Protein AF-X0YQT9-F1 (afdb_monomer_lite)

Radius of gyration: 13.78 Å; chains: 1; bounding box: 34×24×41 Å

Structure (mmCIF, N/CA/C/O backbone):
data_AF-X0YQT9-F1
#
_entry.id   AF-X0YQT9-F1
#
loop_
_atom_site.group_PDB
_atom_site.id
_atom_site.type_symbol
_atom_site.label_atom_id
_atom_site.label_alt_id
_atom_site.label_comp_id
_atom_site.label_asym_id
_atom_site.label_entity_id
_atom_site.label_seq_id
_atom_site.pdbx_PDB_ins_code
_atom_site.Cartn_x
_atom_site.Cartn_y
_atom_site.Cartn_z
_atom_site.occupancy
_atom_site.B_iso_or_equiv
_atom_site.auth_seq_id
_atom_site.auth_comp_id
_atom_site.auth_asym_id
_atom_site.auth_atom_id
_atom_site.pdbx_PDB_model_num
ATOM 1 N N . MET A 1 1 ? 14.341 1.311 14.969 1.00 39.16 1 MET A N 1
ATOM 2 C CA . MET A 1 1 ? 12.952 1.241 14.475 1.00 39.16 1 MET A CA 1
ATOM 3 C C . MET A 1 1 ? 12.492 2.679 14.323 1.00 39.16 1 MET A C 1
ATOM 5 O O . MET A 1 1 ? 12.372 3.354 15.334 1.00 39.16 1 MET A O 1
ATOM 9 N N . HIS A 1 2 ? 12.429 3.193 13.095 1.00 39.66 2 HIS A N 1
ATOM 10 C CA . HIS A 1 2 ? 12.036 4.580 12.844 1.00 39.66 2 HIS A CA 1
ATOM 11 C C . HIS A 1 2 ? 10.511 4.639 12.803 1.00 39.66 2 HIS A C 1
ATOM 13 O O . HIS A 1 2 ? 9.911 4.018 11.931 1.00 39.66 2 HIS A O 1
ATOM 19 N N . SER A 1 3 ? 9.896 5.324 13.765 1.00 47.97 3 SER A N 1
ATOM 20 C CA . SER A 1 3 ? 8.508 5.747 13.637 1.00 47.97 3 SER A CA 1
ATOM 21 C C . SER A 1 3 ? 8.448 6.847 12.583 1.00 47.97 3 SER A C 1
ATOM 23 O O . SER A 1 3 ? 9.272 7.764 12.576 1.00 47.97 3 SER A O 1
ATOM 25 N N . ILE A 1 4 ? 7.541 6.699 11.623 1.00 53.28 4 ILE A N 1
ATOM 26 C CA . ILE A 1 4 ? 7.389 7.638 10.514 1.00 53.28 4 ILE A CA 1
ATOM 27 C C . ILE A 1 4 ? 6.027 8.293 10.683 1.00 53.28 4 ILE A C 1
ATOM 29 O O . ILE A 1 4 ? 5.007 7.625 10.520 1.00 53.28 4 ILE A O 1
ATOM 33 N N . GLU A 1 5 ? 6.013 9.592 10.983 1.00 56.38 5 GLU A N 1
ATOM 34 C CA . GLU A 1 5 ? 4.775 10.368 11.003 1.00 56.38 5 GLU A CA 1
ATOM 35 C C . GLU A 1 5 ? 4.195 10.406 9.580 1.00 56.38 5 GLU A C 1
ATOM 37 O O . GLU A 1 5 ? 4.787 10.968 8.651 1.00 56.38 5 GLU A O 1
ATOM 42 N N . TYR A 1 6 ? 3.037 9.770 9.386 1.00 67.69 6 TYR A N 1
ATOM 43 C CA . TYR A 1 6 ? 2.271 9.858 8.139 1.00 67.69 6 TYR A CA 1
ATOM 44 C C . TYR A 1 6 ? 0.789 10.092 8.408 1.00 67.69 6 TYR A C 1
ATOM 46 O O . TYR A 1 6 ? -0.088 9.334 7.998 1.00 67.69 6 TYR A O 1
ATOM 54 N N . ARG A 1 7 ? 0.530 11.188 9.127 1.00 69.31 7 ARG A N 1
ATOM 55 C CA . ARG A 1 7 ? -0.784 11.560 9.655 1.00 69.31 7 ARG A CA 1
ATOM 56 C C . ARG A 1 7 ? -1.923 11.541 8.611 1.00 69.31 7 ARG A C 1
ATOM 58 O O . ARG A 1 7 ? -2.937 10.927 8.919 1.00 69.31 7 ARG A O 1
ATOM 65 N N . PRO A 1 8 ? -1.779 12.060 7.371 1.00 68.00 8 PRO A N 1
ATOM 66 C CA . PRO A 1 8 ? -2.873 12.016 6.387 1.00 68.00 8 PRO A CA 1
ATOM 67 C C . PRO A 1 8 ? -3.279 10.594 5.961 1.00 68.00 8 PRO A C 1
ATOM 69 O O . PRO A 1 8 ? -4.458 10.300 5.749 1.00 68.00 8 PRO A O 1
ATOM 72 N N . PHE A 1 9 ? -2.298 9.692 5.853 1.00 73.25 9 PHE A N 1
ATOM 73 C CA . PHE A 1 9 ? -2.535 8.277 5.578 1.00 73.25 9 PHE A CA 1
ATOM 74 C C . PHE A 1 9 ? -3.236 7.631 6.774 1.00 73.25 9 PHE A C 1
ATOM 76 O O . PHE A 1 9 ? -4.289 7.024 6.603 1.00 73.25 9 PHE A O 1
ATOM 83 N N . ILE A 1 10 ? -2.705 7.817 7.987 1.00 76.75 10 ILE A N 1
ATOM 84 C CA . ILE A 1 10 ? -3.254 7.239 9.223 1.00 76.75 10 ILE A CA 1
ATOM 85 C C . ILE A 1 10 ? -4.716 7.652 9.430 1.00 76.75 10 ILE A C 1
ATOM 87 O O . ILE A 1 10 ? -5.567 6.776 9.564 1.00 76.75 10 ILE A O 1
ATOM 91 N N . GLU A 1 11 ? -5.026 8.948 9.342 1.00 78.38 11 GLU A N 1
ATOM 92 C CA . GLU A 1 11 ? -6.389 9.481 9.496 1.00 78.38 11 GLU A CA 1
ATOM 93 C C . GLU A 1 11 ? -7.369 8.841 8.500 1.00 78.38 11 GLU A C 1
ATOM 95 O O . GLU A 1 11 ? -8.501 8.494 8.843 1.00 78.38 11 GLU A O 1
ATOM 100 N N . THR A 1 12 ? -6.924 8.626 7.261 1.00 77.38 12 THR A N 1
ATOM 101 C CA . THR A 1 12 ? -7.719 7.956 6.227 1.00 77.38 12 THR A CA 1
ATOM 102 C C . THR A 1 12 ? -8.045 6.508 6.611 1.00 77.38 12 THR A C 1
ATOM 104 O O . THR A 1 12 ? -9.184 6.063 6.443 1.00 77.38 12 THR A O 1
ATOM 107 N N . PHE A 1 13 ? -7.095 5.762 7.182 1.00 77.44 13 PHE A N 1
ATOM 108 C CA . PHE A 1 13 ? -7.370 4.392 7.635 1.00 77.44 13 PHE A CA 1
ATOM 109 C C . PHE A 1 13 ? -8.181 4.326 8.911 1.00 77.44 13 PHE A C 1
ATOM 111 O O . PHE A 1 13 ? -9.038 3.451 9.009 1.00 77.44 13 PHE A O 1
ATOM 118 N N . GLU A 1 14 ? -7.952 5.219 9.867 1.00 78.00 14 GLU A N 1
ATOM 119 C CA . GLU A 1 14 ? -8.746 5.288 11.094 1.00 78.00 14 GLU A CA 1
ATOM 120 C C . GLU A 1 14 ? -10.230 5.489 10.765 1.00 78.00 14 GLU A C 1
ATOM 122 O O . GLU A 1 14 ? -11.084 4.746 11.259 1.00 78.00 14 GLU A O 1
ATOM 127 N N . ARG A 1 15 ? -10.535 6.397 9.831 1.00 79.69 15 ARG A N 1
ATOM 128 C CA . ARG A 1 15 ? -11.893 6.629 9.315 1.00 79.69 15 ARG A CA 1
ATOM 129 C C . ARG A 1 15 ? -12.494 5.380 8.674 1.00 79.69 15 ARG A C 1
ATOM 131 O O . ARG A 1 15 ? -13.601 4.963 9.028 1.00 79.69 15 ARG A O 1
ATOM 138 N N . LEU A 1 16 ? -11.744 4.709 7.796 1.00 77.31 16 LEU A N 1
ATOM 139 C CA . LEU A 1 16 ? -12.191 3.445 7.201 1.00 77.31 16 LEU A CA 1
ATOM 140 C C . LEU A 1 16 ? -12.427 2.365 8.276 1.00 77.31 16 LEU A C 1
ATOM 142 O O . LEU A 1 16 ? -13.408 1.619 8.208 1.00 77.31 16 LEU A O 1
ATOM 146 N N . VAL A 1 17 ? -11.548 2.259 9.280 1.00 77.06 17 VAL A N 1
ATOM 147 C CA . VAL A 1 17 ? -11.645 1.276 10.375 1.00 77.06 17 VAL A CA 1
ATOM 148 C C . VAL A 1 17 ? -12.930 1.492 11.181 1.00 77.06 17 VAL A C 1
ATOM 150 O O . VAL A 1 17 ? -13.613 0.516 11.545 1.00 77.06 17 VAL A O 1
ATOM 153 N N . GLN A 1 18 ? -13.274 2.759 11.416 1.00 78.19 18 GLN A N 1
ATOM 154 C CA . GLN A 1 18 ? -14.499 3.201 12.082 1.00 78.19 18 GLN A CA 1
ATOM 155 C C . GLN A 1 18 ? -15.763 2.976 11.232 1.00 78.19 18 GLN A C 1
ATOM 157 O O . GLN A 1 18 ? -16.870 3.053 11.759 1.00 78.19 18 GLN A O 1
ATOM 162 N N . GLY A 1 19 ? -15.615 2.570 9.967 1.00 72.81 19 GLY A N 1
ATOM 163 C CA . GLY A 1 19 ? -16.720 2.215 9.076 1.00 72.81 19 GLY A CA 1
ATOM 164 C C . GLY A 1 19 ? -17.217 3.372 8.217 1.00 72.81 19 GLY A C 1
ATOM 165 O O . GLY A 1 19 ? -18.313 3.280 7.664 1.00 72.81 19 GLY A O 1
ATOM 166 N N . GLU A 1 20 ? -16.438 4.447 8.099 1.00 80.50 20 GLU A N 1
ATOM 167 C CA . GLU A 1 20 ? -16.770 5.548 7.207 1.00 80.50 20 GLU A CA 1
ATOM 168 C C . GLU A 1 20 ? -16.664 5.112 5.738 1.00 80.50 20 GLU A C 1
ATOM 170 O O . GLU A 1 20 ? -15.709 4.448 5.327 1.00 80.50 20 GLU A O 1
ATOM 175 N N . SER A 1 21 ? -17.661 5.488 4.935 1.00 73.75 21 SER A N 1
ATOM 176 C CA . SER A 1 21 ? -17.609 5.303 3.486 1.00 73.75 21 SER A CA 1
ATOM 177 C C . SER A 1 21 ? -16.651 6.329 2.893 1.00 73.75 21 SER A C 1
ATOM 179 O O . SER A 1 21 ? -16.886 7.528 3.011 1.00 73.75 21 SER A O 1
ATOM 181 N N . MET A 1 22 ? -15.604 5.867 2.216 1.00 73.69 22 MET A N 1
ATOM 182 C CA . MET A 1 22 ? -14.665 6.737 1.513 1.00 73.69 22 MET A CA 1
ATOM 183 C C . MET A 1 22 ? -14.641 6.435 0.023 1.00 73.69 22 MET A C 1
ATOM 185 O O . MET A 1 22 ? -14.800 5.289 -0.400 1.00 73.69 22 MET A O 1
ATOM 189 N N . ASP A 1 23 ? -14.395 7.478 -0.763 1.00 78.88 23 ASP A N 1
ATOM 190 C CA . ASP A 1 23 ? -14.087 7.328 -2.175 1.00 78.88 23 ASP A CA 1
ATOM 191 C C . ASP A 1 23 ? -12.661 6.783 -2.341 1.00 78.88 23 ASP A C 1
ATOM 193 O O . ASP A 1 23 ? -11.668 7.502 -2.195 1.00 78.88 23 ASP A O 1
ATOM 197 N N . LEU A 1 24 ? -12.576 5.487 -2.641 1.00 76.25 24 LEU A N 1
ATOM 198 C CA . LEU A 1 24 ? -11.320 4.779 -2.898 1.00 76.25 24 LEU A CA 1
ATOM 199 C C . LEU A 1 24 ? -10.638 5.232 -4.196 1.00 76.25 24 LEU A C 1
ATOM 201 O O . LEU A 1 24 ? -9.467 4.923 -4.393 1.00 76.25 24 LEU A O 1
ATOM 205 N N . TYR A 1 25 ? -11.355 5.944 -5.069 1.00 71.25 25 TYR A N 1
ATOM 206 C CA . TYR A 1 25 ? -10.822 6.524 -6.303 1.00 71.25 25 TYR A CA 1
ATOM 207 C C . TYR A 1 25 ? -10.465 8.001 -6.142 1.00 71.25 25 TYR A C 1
ATOM 209 O O . TYR A 1 25 ? -10.042 8.642 -7.106 1.00 71.25 25 TYR A O 1
ATOM 217 N N . SER A 1 26 ? -10.605 8.551 -4.933 1.00 78.31 26 SER A N 1
ATOM 218 C CA . SER A 1 26 ? -10.125 9.896 -4.660 1.00 78.31 26 SER A CA 1
ATOM 219 C C . SER A 1 26 ? -8.611 9.957 -4.861 1.00 78.31 26 SER A C 1
ATOM 221 O O . SER A 1 26 ? -7.868 9.067 -4.438 1.00 78.31 26 SER A O 1
ATOM 223 N N . VAL A 1 27 ? -8.149 11.046 -5.482 1.00 74.81 27 VAL A N 1
ATOM 224 C CA . VAL A 1 27 ? -6.719 11.297 -5.730 1.00 74.81 27 VAL A CA 1
ATOM 225 C C . VAL A 1 27 ? -5.906 11.150 -4.439 1.00 74.81 27 VAL A C 1
ATOM 227 O O . VAL A 1 27 ? -4.843 10.539 -4.449 1.00 74.81 27 VAL A O 1
ATOM 230 N N . GLY A 1 28 ? -6.450 11.614 -3.309 1.00 79.19 28 GLY A N 1
ATOM 231 C CA . GLY A 1 28 ? -5.791 11.507 -2.008 1.00 79.19 28 GLY A CA 1
ATOM 232 C C . GLY A 1 28 ? -5.584 10.067 -1.524 1.00 79.19 28 GLY A C 1
ATOM 233 O O . GLY A 1 28 ? -4.546 9.778 -0.937 1.00 79.19 28 GLY A O 1
ATOM 234 N N . PHE A 1 29 ? -6.522 9.147 -1.783 1.00 82.44 29 PHE A N 1
ATOM 235 C CA . PHE A 1 29 ? -6.366 7.747 -1.369 1.00 82.44 29 PHE A CA 1
ATOM 236 C C . PHE A 1 29 ? -5.315 7.015 -2.210 1.00 82.44 29 PHE A C 1
ATOM 238 O O . PHE A 1 29 ? -4.508 6.263 -1.661 1.00 82.44 29 PHE A O 1
ATOM 245 N N . SER A 1 30 ? -5.299 7.270 -3.524 1.00 86.75 30 SER A N 1
ATOM 246 C CA . SER A 1 30 ? -4.268 6.738 -4.426 1.00 86.75 30 SER A CA 1
ATOM 247 C C . SER A 1 30 ? -2.877 7.203 -3.997 1.00 86.75 30 SER A C 1
ATOM 249 O O . SER A 1 30 ? -2.023 6.371 -3.697 1.00 86.75 30 SER A O 1
ATOM 251 N N . GLN A 1 31 ? -2.701 8.519 -3.833 1.00 85.69 31 GLN A N 1
ATOM 252 C CA . GLN A 1 31 ? -1.435 9.121 -3.409 1.00 85.69 31 GLN A CA 1
ATOM 253 C C . GLN A 1 31 ? -0.955 8.566 -2.065 1.00 85.69 31 GLN A C 1
ATOM 255 O O . GLN A 1 31 ? 0.204 8.190 -1.920 1.00 85.69 31 GLN A O 1
ATOM 260 N N . ALA A 1 32 ? -1.856 8.414 -1.090 1.00 86.38 32 ALA A N 1
ATOM 261 C CA . ALA A 1 32 ? -1.500 7.849 0.207 1.00 86.38 32 ALA A CA 1
ATOM 262 C C . ALA A 1 32 ? -0.954 6.408 0.091 1.00 86.38 32 ALA A C 1
ATOM 264 O O . ALA A 1 32 ? 0.001 6.049 0.787 1.00 86.38 32 ALA A O 1
ATOM 265 N N . LEU A 1 33 ? -1.532 5.576 -0.785 1.00 89.31 33 LEU A N 1
ATOM 266 C CA . LEU A 1 33 ? -1.039 4.218 -1.042 1.00 89.31 33 LEU A CA 1
ATOM 267 C C . LEU A 1 33 ? 0.296 4.211 -1.794 1.00 89.31 33 LEU A C 1
ATOM 269 O O . LEU A 1 33 ? 1.161 3.402 -1.455 1.00 89.31 33 LEU A O 1
ATOM 273 N N . GLU A 1 34 ? 0.477 5.102 -2.767 1.00 91.56 34 GLU A N 1
ATOM 274 C CA . GLU A 1 34 ? 1.736 5.290 -3.503 1.00 91.56 34 GLU A CA 1
ATOM 275 C C . GLU A 1 34 ? 2.885 5.674 -2.570 1.00 91.56 34 GLU A C 1
ATOM 277 O O . GLU A 1 34 ? 3.964 5.076 -2.611 1.00 91.56 34 GLU A O 1
ATOM 282 N N . ASP A 1 35 ? 2.641 6.629 -1.677 1.00 89.75 35 ASP A N 1
ATOM 283 C CA . ASP A 1 35 ? 3.632 7.106 -0.719 1.00 89.75 35 ASP A CA 1
ATOM 284 C C . ASP A 1 35 ? 4.050 6.005 0.256 1.00 89.75 35 ASP A C 1
ATOM 286 O O . ASP A 1 35 ? 5.236 5.837 0.566 1.00 89.75 35 ASP A O 1
ATOM 290 N N . VAL A 1 36 ? 3.081 5.224 0.739 1.00 90.50 36 VAL A N 1
ATOM 291 C CA . VAL A 1 36 ? 3.362 4.094 1.625 1.00 90.50 36 VAL A CA 1
ATOM 292 C C . VAL A 1 36 ? 4.082 2.973 0.890 1.00 90.50 36 VAL A C 1
ATOM 294 O O . VAL A 1 36 ? 5.050 2.447 1.438 1.00 90.50 36 VAL A O 1
ATOM 297 N N . ALA A 1 37 ? 3.699 2.653 -0.347 1.00 93.62 37 ALA A N 1
ATOM 298 C CA . ALA A 1 37 ? 4.422 1.686 -1.169 1.00 93.62 37 ALA A CA 1
ATOM 299 C C . ALA A 1 37 ? 5.876 2.127 -1.399 1.00 93.62 37 ALA A C 1
ATOM 301 O O . ALA A 1 37 ? 6.807 1.374 -1.109 1.00 93.62 37 ALA A O 1
ATOM 302 N N . THR A 1 38 ? 6.084 3.379 -1.807 1.00 92.56 38 THR A N 1
ATOM 303 C CA . THR A 1 38 ? 7.414 3.960 -2.038 1.00 92.56 38 THR A CA 1
ATOM 304 C C . THR A 1 38 ? 8.304 3.822 -0.809 1.00 92.56 38 THR A C 1
ATOM 306 O O . THR A 1 38 ? 9.446 3.376 -0.910 1.00 92.56 38 THR A O 1
ATOM 309 N N . ARG A 1 39 ? 7.776 4.132 0.378 1.00 90.00 39 ARG A N 1
ATOM 310 C CA . ARG A 1 39 ? 8.534 4.043 1.633 1.00 90.00 39 ARG A CA 1
ATOM 311 C C . ARG A 1 39 ? 8.814 2.605 2.048 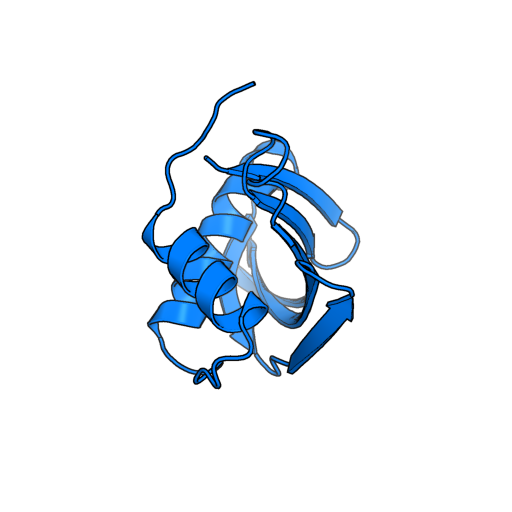1.00 90.00 39 ARG A C 1
ATOM 313 O O . ARG A 1 39 ? 9.954 2.274 2.364 1.00 90.00 39 ARG A O 1
ATOM 320 N N . LEU A 1 40 ? 7.787 1.758 2.058 1.00 92.81 40 LEU A N 1
ATOM 321 C CA . LEU A 1 40 ? 7.891 0.381 2.541 1.00 92.81 40 LEU A CA 1
ATOM 322 C C . LEU A 1 40 ? 8.803 -0.484 1.668 1.00 92.81 40 LEU A C 1
ATOM 324 O O . LEU A 1 40 ? 9.463 -1.394 2.175 1.00 92.81 40 LEU A O 1
ATOM 328 N N . PHE A 1 41 ? 8.829 -0.216 0.364 1.00 94.69 41 PHE A N 1
ATOM 329 C CA . PHE A 1 41 ? 9.594 -1.004 -0.591 1.00 94.69 41 PHE A CA 1
ATOM 330 C C . PHE A 1 41 ? 10.926 -0.368 -0.995 1.00 94.69 41 PHE A C 1
ATOM 332 O O . PHE A 1 41 ? 11.680 -1.025 -1.706 1.00 94.69 41 PHE A O 1
ATOM 339 N N . ALA A 1 42 ? 11.286 0.826 -0.509 1.00 90.62 42 ALA A N 1
ATOM 340 C CA . ALA A 1 42 ? 12.565 1.470 -0.838 1.00 90.62 42 ALA A CA 1
ATOM 341 C C . ALA A 1 42 ? 13.790 0.561 -0.594 1.00 90.62 42 ALA A C 1
ATOM 343 O O . ALA A 1 42 ? 14.744 0.587 -1.364 1.00 90.62 42 ALA A O 1
ATOM 344 N N . GLY A 1 43 ? 13.757 -0.272 0.455 1.00 88.38 43 GLY A N 1
ATOM 345 C CA . GLY A 1 43 ? 14.827 -1.232 0.766 1.00 88.38 43 GLY A CA 1
ATOM 346 C C . GLY A 1 43 ? 14.669 -2.622 0.137 1.00 88.38 43 GLY A C 1
ATOM 347 O O . GLY A 1 43 ? 15.614 -3.404 0.157 1.00 88.38 43 GLY A O 1
ATOM 348 N N . VAL A 1 44 ? 13.490 -2.945 -0.401 1.00 92.44 44 VAL A N 1
ATOM 349 C CA . VAL A 1 44 ? 13.155 -4.281 -0.940 1.00 92.44 44 VAL A CA 1
ATOM 350 C C . VAL A 1 44 ? 13.194 -4.283 -2.469 1.00 92.44 44 VAL A C 1
ATOM 352 O O . VAL A 1 44 ? 13.614 -5.255 -3.087 1.00 92.44 44 VAL A O 1
ATOM 355 N N . ARG A 1 45 ? 12.772 -3.175 -3.078 1.00 92.69 45 ARG A N 1
ATOM 356 C CA . ARG A 1 45 ? 12.680 -2.945 -4.522 1.00 92.69 45 ARG A CA 1
ATOM 357 C C . ARG A 1 45 ? 13.226 -1.548 -4.864 1.00 92.69 45 ARG A C 1
ATOM 359 O O . ARG A 1 45 ? 12.476 -0.700 -5.343 1.00 92.69 45 ARG A O 1
ATOM 366 N N . PRO A 1 46 ? 14.525 -1.282 -4.617 1.00 90.19 46 PRO A N 1
ATOM 367 C CA . PRO A 1 46 ? 15.112 0.062 -4.706 1.00 90.19 46 PRO A CA 1
ATOM 368 C C . PRO A 1 46 ? 15.105 0.667 -6.118 1.00 90.19 46 PRO A C 1
ATOM 370 O O . PRO A 1 46 ? 15.304 1.867 -6.272 1.00 90.19 46 PRO A O 1
ATOM 373 N N . TYR A 1 47 ? 14.892 -0.154 -7.149 1.00 92.56 47 TYR A N 1
ATOM 374 C CA . TYR A 1 47 ? 14.855 0.269 -8.551 1.00 92.56 47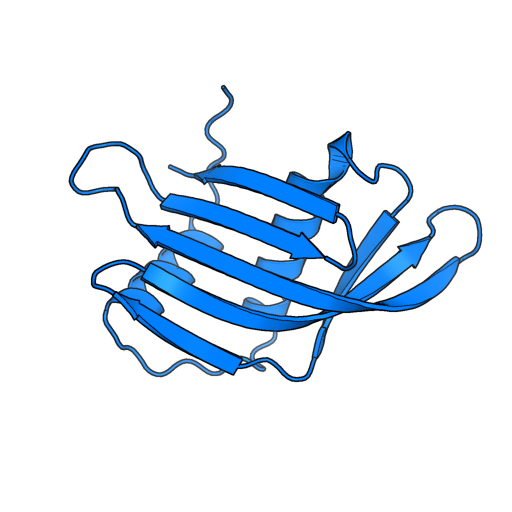 TYR A CA 1
ATOM 375 C C . TYR A 1 47 ? 13.431 0.366 -9.107 1.00 92.56 47 TYR A C 1
ATOM 377 O O . TYR A 1 47 ? 13.253 0.447 -10.323 1.00 92.56 47 TYR A O 1
ATOM 385 N N . ASN A 1 48 ? 12.422 0.357 -8.231 1.00 95.06 48 ASN A N 1
ATOM 386 C CA . ASN A 1 48 ? 11.027 0.514 -8.610 1.00 95.06 48 ASN A CA 1
ATOM 387 C C . ASN A 1 48 ? 10.419 1.810 -8.066 1.00 95.06 48 ASN A C 1
ATOM 389 O O . ASN A 1 48 ? 10.747 2.253 -6.967 1.00 95.06 48 ASN A O 1
ATOM 393 N N . TRP A 1 49 ? 9.497 2.383 -8.838 1.00 94.69 49 TRP A N 1
ATOM 394 C CA . TRP A 1 49 ? 8.616 3.478 -8.427 1.00 94.69 49 TRP A CA 1
ATOM 395 C C . TRP A 1 49 ? 7.151 3.036 -8.516 1.00 94.69 49 TRP A C 1
ATOM 397 O O . TRP A 1 49 ? 6.836 2.078 -9.226 1.00 94.69 49 TRP A O 1
ATOM 407 N N . TYR A 1 50 ? 6.273 3.708 -7.771 1.00 94.81 50 TYR A N 1
ATOM 408 C CA . TYR A 1 50 ? 4.852 3.375 -7.637 1.00 94.81 50 TYR A CA 1
ATOM 409 C C . TYR A 1 50 ? 4.017 4.590 -8.035 1.00 94.81 50 TYR A C 1
ATOM 411 O O . TYR A 1 50 ? 4.332 5.692 -7.595 1.00 94.81 50 TYR A O 1
ATOM 419 N N . ASP A 1 51 ? 3.004 4.397 -8.878 1.00 92.44 51 ASP A N 1
ATOM 420 C CA . ASP A 1 51 ? 2.300 5.502 -9.559 1.00 92.44 51 ASP A CA 1
ATOM 421 C C . ASP A 1 51 ? 0.830 5.179 -9.797 1.00 92.44 51 ASP A C 1
ATOM 423 O O . ASP A 1 51 ? 0.334 4.991 -10.908 1.00 92.44 51 ASP A O 1
ATOM 427 N N . GLY A 1 52 ? 0.130 5.050 -8.690 1.00 91.50 52 GLY A N 1
ATOM 428 C CA . GLY A 1 52 ? -1.300 4.886 -8.679 1.00 91.50 52 GLY A CA 1
ATOM 429 C C . GLY A 1 52 ? -1.756 3.452 -8.573 1.00 91.50 52 GLY A C 1
ATOM 430 O O . GLY A 1 52 ? -1.036 2.470 -8.766 1.00 91.50 52 GLY A O 1
ATOM 431 N N . VAL A 1 53 ? -3.029 3.359 -8.233 1.00 93.25 53 VAL A N 1
ATOM 432 C CA . VAL A 1 53 ? -3.717 2.112 -7.943 1.00 93.25 53 VAL A CA 1
ATOM 433 C C . VAL A 1 53 ? -4.972 2.001 -8.789 1.00 93.25 53 VAL A C 1
ATOM 435 O O . VAL A 1 53 ? -5.588 2.994 -9.175 1.00 93.25 53 VAL A O 1
ATOM 438 N N . SER A 1 54 ? -5.378 0.772 -9.078 1.00 93.12 54 SER A N 1
ATOM 439 C CA . SER A 1 54 ? -6.589 0.491 -9.841 1.00 93.12 54 SER A CA 1
ATOM 440 C C . SER A 1 54 ? -7.369 -0.674 -9.238 1.00 93.12 54 SER A C 1
ATOM 442 O O . SER A 1 54 ? -6.847 -1.460 -8.447 1.00 93.12 54 SER A O 1
ATOM 444 N N . GLY A 1 55 ? -8.667 -0.742 -9.554 1.00 93.06 55 GLY A N 1
ATOM 445 C CA . GLY A 1 55 ? -9.528 -1.850 -9.130 1.00 93.06 55 GLY A CA 1
ATOM 446 C C . GLY A 1 55 ? -9.675 -2.007 -7.612 1.00 93.06 55 GLY A C 1
ATOM 447 O O . GLY A 1 55 ? -9.952 -3.114 -7.145 1.00 93.06 55 GLY A O 1
ATOM 448 N N . LEU A 1 56 ? -9.479 -0.927 -6.846 1.00 92.12 56 LEU A N 1
ATOM 449 C CA . LEU A 1 56 ? -9.443 -0.981 -5.391 1.00 92.12 56 LEU A CA 1
ATOM 450 C C . LEU A 1 56 ? -10.754 -1.489 -4.787 1.00 92.12 56 LEU A C 1
ATOM 452 O O . LEU A 1 56 ? -11.858 -1.070 -5.138 1.00 92.12 56 LEU A O 1
ATOM 456 N N . ARG A 1 57 ? -10.608 -2.372 -3.804 1.00 91.12 57 ARG A N 1
ATOM 457 C CA . ARG A 1 57 ? -11.680 -2.876 -2.949 1.00 91.12 57 ARG A CA 1
ATOM 458 C C . ARG A 1 57 ? -11.192 -2.883 -1.515 1.00 91.12 57 ARG A C 1
ATOM 460 O O . ARG A 1 57 ? -10.046 -3.242 -1.251 1.00 91.12 57 ARG A O 1
ATOM 467 N N . THR A 1 58 ? -12.080 -2.552 -0.588 1.00 89.00 58 THR A N 1
ATOM 468 C CA . THR A 1 58 ? -11.809 -2.653 0.844 1.00 89.00 58 THR A CA 1
ATOM 469 C C . THR A 1 58 ? -12.753 -3.644 1.498 1.00 89.00 58 THR A C 1
ATOM 471 O O . THR A 1 58 ? -13.907 -3.822 1.104 1.00 89.00 58 THR A O 1
ATOM 474 N N . ARG A 1 59 ? -12.247 -4.328 2.519 1.00 89.19 59 ARG A N 1
ATOM 475 C CA . ARG A 1 59 ? -13.034 -5.213 3.367 1.00 89.19 59 ARG A CA 1
ATOM 476 C C . ARG A 1 59 ? -12.553 -5.094 4.803 1.00 89.19 59 ARG A C 1
ATOM 478 O O . ARG A 1 59 ? -11.386 -5.350 5.101 1.00 89.19 59 ARG A O 1
ATOM 485 N N . LYS A 1 60 ? -13.478 -4.820 5.722 1.00 87.44 60 LYS A N 1
ATOM 486 C CA . LYS A 1 60 ? -13.226 -4.979 7.158 1.00 87.44 60 LYS A CA 1
ATOM 487 C C . LYS A 1 60 ? -13.042 -6.468 7.471 1.00 87.44 60 LYS A C 1
ATOM 489 O O . LYS A 1 60 ? -13.918 -7.285 7.180 1.00 87.44 60 LYS A O 1
ATOM 494 N N . ARG A 1 61 ? -11.880 -6.841 8.014 1.00 85.94 61 ARG A N 1
ATOM 495 C CA . ARG A 1 61 ? -11.532 -8.244 8.326 1.00 85.94 61 ARG A CA 1
ATOM 496 C C . ARG A 1 61 ? -11.958 -8.619 9.741 1.00 85.94 61 ARG A C 1
ATOM 498 O O . ARG A 1 61 ? -12.535 -9.680 9.947 1.00 85.94 61 ARG A O 1
ATOM 505 N N . LYS A 1 62 ? -11.650 -7.744 10.697 1.00 85.81 62 LYS A N 1
ATOM 506 C CA . LYS A 1 62 ? -11.995 -7.841 12.121 1.00 85.81 62 LYS A CA 1
ATOM 507 C C . LYS A 1 62 ? -12.019 -6.435 12.720 1.00 85.81 62 LYS A C 1
ATOM 509 O O . LYS A 1 62 ? -11.810 -5.455 12.001 1.00 85.81 62 LYS A O 1
ATOM 514 N N . ASN A 1 63 ? -1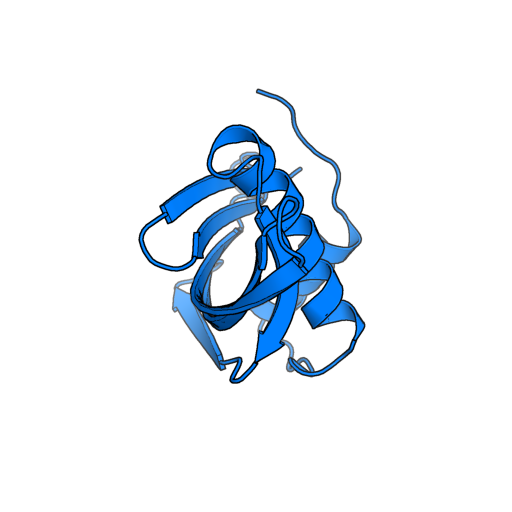2.292 -6.326 14.020 1.00 83.44 63 ASN A N 1
ATOM 515 C CA . ASN A 1 63 ? -12.216 -5.032 14.688 1.00 83.44 63 ASN A CA 1
ATOM 516 C C . ASN A 1 63 ? -10.814 -4.428 14.503 1.00 83.44 63 ASN A C 1
ATOM 518 O O . ASN A 1 63 ? -9.827 -5.158 14.603 1.00 83.44 63 ASN A O 1
ATOM 522 N N . LEU A 1 64 ? -10.750 -3.134 14.186 1.00 87.94 64 LEU A N 1
ATOM 523 C CA . LEU A 1 64 ? -9.499 -2.402 13.957 1.00 87.94 64 LEU A CA 1
ATOM 524 C C . LEU A 1 64 ? -8.610 -2.931 12.815 1.00 87.94 64 LEU A C 1
ATOM 526 O O . LEU A 1 64 ? -7.416 -2.659 12.784 1.00 87.94 64 LEU A O 1
ATOM 530 N N . GLN A 1 65 ? -9.160 -3.698 11.864 1.00 90.75 65 GLN A N 1
ATOM 531 C CA . GLN A 1 65 ? -8.383 -4.208 10.732 1.00 90.75 65 GLN A CA 1
ATOM 532 C C . GLN A 1 65 ? -9.141 -4.161 9.407 1.00 90.75 65 GLN A C 1
ATOM 534 O O . GLN A 1 65 ? -10.233 -4.729 9.268 1.00 90.75 65 GLN A O 1
ATOM 539 N N . ILE A 1 66 ? -8.483 -3.593 8.400 1.00 90.81 66 ILE A N 1
ATOM 540 C CA . ILE A 1 66 ? -8.953 -3.541 7.017 1.00 90.81 66 ILE A CA 1
ATOM 541 C C . ILE A 1 66 ? -7.972 -4.257 6.102 1.00 90.81 66 ILE A C 1
ATOM 543 O O . ILE A 1 66 ? -6.758 -4.234 6.297 1.00 90.81 66 ILE A O 1
ATOM 547 N N . GLU A 1 67 ? -8.533 -4.908 5.093 1.00 93.12 67 GLU A N 1
ATOM 548 C CA . GLU A 1 67 ? -7.815 -5.392 3.929 1.00 93.12 67 GLU A CA 1
ATOM 549 C C . GLU A 1 67 ? -8.217 -4.573 2.705 1.00 93.12 67 GLU A C 1
ATOM 551 O O . GLU A 1 67 ? -9.402 -4.321 2.478 1.00 93.12 67 GLU A O 1
ATOM 556 N N . ILE A 1 68 ? -7.213 -4.169 1.940 1.00 92.62 68 ILE A N 1
ATOM 557 C CA . ILE A 1 68 ? -7.314 -3.412 0.700 1.00 92.62 68 ILE A CA 1
ATOM 558 C C . ILE A 1 68 ? -6.712 -4.299 -0.379 1.00 92.62 68 ILE A C 1
ATOM 560 O O . ILE A 1 68 ? -5.614 -4.831 -0.203 1.00 92.62 68 ILE A O 1
ATOM 564 N N . THR A 1 69 ? -7.432 -4.481 -1.474 1.00 96.06 69 THR A N 1
ATOM 565 C CA . THR A 1 69 ? -6.973 -5.258 -2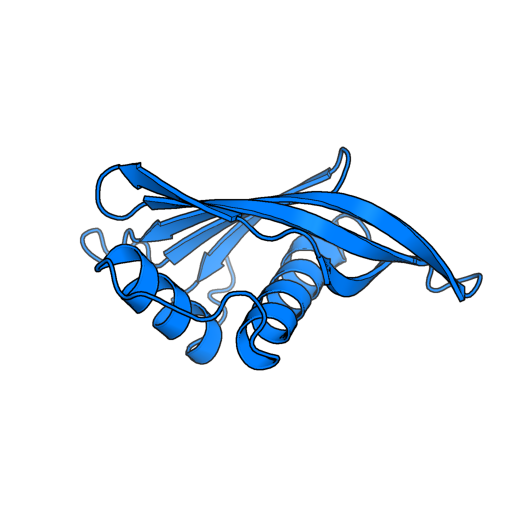.629 1.00 96.06 69 THR A CA 1
ATOM 566 C C . THR A 1 69 ? -7.180 -4.462 -3.899 1.00 96.06 69 THR A C 1
ATOM 568 O O . THR A 1 69 ? -8.167 -3.737 -3.992 1.00 96.06 69 THR A O 1
ATOM 571 N N . GLY A 1 70 ? -6.318 -4.653 -4.882 1.00 96.00 70 GLY A N 1
ATOM 572 C CA . GLY A 1 70 ? -6.421 -4.040 -6.201 1.00 96.00 70 GLY A CA 1
ATOM 573 C C . GLY A 1 70 ? -5.159 -4.345 -6.986 1.00 96.00 70 GLY A C 1
ATOM 574 O O . GLY A 1 70 ? -4.507 -5.353 -6.720 1.00 96.00 70 GLY A O 1
ATOM 575 N N . ASP A 1 71 ? -4.787 -3.435 -7.869 1.00 97.69 71 ASP A N 1
ATOM 576 C CA . ASP A 1 71 ? -3.523 -3.475 -8.592 1.00 97.69 71 ASP A CA 1
ATOM 577 C C . ASP A 1 71 ? -2.768 -2.160 -8.380 1.00 97.69 71 ASP A C 1
ATOM 579 O O . ASP A 1 71 ? -3.380 -1.096 -8.270 1.00 97.69 71 ASP A O 1
ATOM 583 N N . MET A 1 72 ? -1.443 -2.239 -8.308 1.00 97.06 72 MET A N 1
ATOM 584 C CA . MET A 1 72 ? -0.533 -1.099 -8.216 1.00 97.06 72 MET A CA 1
ATOM 585 C C . MET A 1 72 ? 0.237 -0.977 -9.526 1.00 97.06 72 MET A C 1
ATOM 587 O O . MET A 1 72 ? 0.770 -1.971 -10.028 1.00 97.06 72 MET A O 1
ATOM 591 N N . TRP A 1 73 ? 0.335 0.240 -10.051 1.00 96.81 73 TRP A N 1
ATOM 592 C CA . TRP A 1 73 ? 1.266 0.540 -11.127 1.00 96.81 73 TRP A CA 1
ATOM 593 C C . TRP A 1 73 ? 2.683 0.605 -10.574 1.00 96.81 73 TRP A C 1
ATOM 595 O O . TRP A 1 73 ? 3.000 1.432 -9.719 1.00 96.81 73 TRP A O 1
ATOM 605 N N . VAL A 1 74 ? 3.532 -0.281 -11.080 1.00 96.81 74 VAL A N 1
ATOM 606 C CA . VAL A 1 74 ? 4.948 -0.356 -10.746 1.00 96.81 74 VAL A CA 1
ATOM 607 C C . VAL A 1 74 ? 5.743 0.005 -11.982 1.00 96.81 74 VAL A C 1
ATOM 609 O O . VAL A 1 74 ? 5.487 -0.524 -13.064 1.00 96.81 74 VAL A O 1
ATOM 612 N N . GLY A 1 75 ? 6.722 0.885 -11.827 1.00 95.94 75 GLY A N 1
ATOM 613 C CA . GLY A 1 75 ? 7.672 1.179 -12.882 1.00 95.94 75 GLY A CA 1
ATOM 614 C C . GLY A 1 75 ? 9.108 0.863 -12.504 1.00 95.94 75 GLY A C 1
ATOM 615 O O . GLY A 1 75 ? 9.446 0.681 -11.336 1.00 95.94 75 GLY A O 1
ATOM 616 N N . ASP A 1 76 ? 9.954 0.763 -13.520 1.00 94.19 76 ASP A N 1
ATOM 617 C CA . ASP A 1 76 ? 11.394 0.540 -13.406 1.00 94.19 76 ASP A CA 1
ATOM 618 C C . ASP A 1 76 ? 12.128 1.869 -13.640 1.00 94.19 76 ASP A C 1
ATOM 620 O O . ASP A 1 76 ? 11.905 2.564 -14.639 1.00 94.19 76 ASP A O 1
ATOM 624 N N . VAL A 1 77 ? 12.992 2.241 -12.693 1.00 88.31 77 VAL A N 1
ATOM 625 C CA . VAL A 1 77 ? 13.768 3.492 -12.728 1.00 88.31 77 VAL A CA 1
ATOM 626 C C . VAL A 1 77 ? 14.762 3.515 -13.903 1.00 88.31 77 VAL A C 1
ATOM 628 O O . VAL A 1 77 ? 15.083 4.584 -14.415 1.00 88.31 77 VAL A O 1
ATOM 631 N N . GLY A 1 78 ? 15.248 2.357 -14.357 1.00 86.81 78 GLY A N 1
ATOM 632 C CA . GLY A 1 78 ? 16.309 2.231 -15.358 1.00 86.81 78 GLY A CA 1
ATOM 633 C C . GLY A 1 78 ? 15.844 2.151 -16.813 1.00 86.81 78 GLY A C 1
ATOM 634 O O . GLY A 1 78 ? 16.668 2.312 -17.713 1.00 86.81 78 GLY A O 1
ATOM 635 N N . ASN A 1 79 ? 14.562 1.885 -17.081 1.00 86.62 79 ASN A N 1
ATOM 636 C CA . ASN A 1 79 ? 14.078 1.704 -18.459 1.00 86.62 79 ASN A CA 1
ATOM 637 C C . ASN A 1 79 ? 12.680 2.280 -18.748 1.00 86.62 79 ASN A C 1
ATOM 639 O O . ASN A 1 79 ? 12.138 2.018 -19.823 1.00 86.62 79 ASN A O 1
ATOM 643 N N . SER A 1 80 ? 12.107 3.058 -17.820 1.00 83.19 80 SER A N 1
ATOM 644 C CA . SER A 1 80 ? 10.799 3.725 -17.955 1.00 83.19 80 SER A CA 1
ATOM 645 C C . SER A 1 80 ? 9.627 2.793 -18.289 1.00 83.19 80 SER A C 1
ATOM 647 O O . SER A 1 80 ? 8.569 3.261 -18.707 1.00 83.19 80 SER A O 1
ATOM 649 N N . LYS A 1 81 ? 9.783 1.474 -18.122 1.00 93.88 81 LYS A N 1
ATOM 650 C CA . LYS A 1 81 ? 8.669 0.536 -18.256 1.00 93.88 81 LYS A CA 1
ATOM 651 C C . LYS A 1 81 ? 7.787 0.625 -17.026 1.00 93.88 81 LYS A C 1
ATOM 653 O O . LYS A 1 81 ? 8.290 0.780 -15.917 1.00 93.88 81 LYS A O 1
ATOM 658 N N . GLN A 1 82 ? 6.490 0.460 -17.250 1.00 95.88 82 GLN A N 1
ATOM 659 C CA . GLN A 1 82 ? 5.465 0.417 -16.220 1.00 95.88 82 GLN A CA 1
ATOM 660 C C . GLN A 1 82 ? 4.568 -0.799 -16.464 1.00 95.88 82 GLN A C 1
ATOM 662 O O . GLN A 1 82 ? 4.276 -1.143 -17.613 1.00 95.88 82 GLN A O 1
ATOM 667 N N . TRP A 1 83 ? 4.160 -1.474 -15.397 1.00 96.75 83 TRP A N 1
ATOM 668 C CA . TRP A 1 83 ? 3.247 -2.613 -15.437 1.00 96.75 83 TRP A CA 1
ATOM 669 C C . TRP A 1 83 ? 2.371 -2.638 -14.184 1.00 96.75 83 TRP A C 1
ATOM 671 O O . TRP A 1 83 ? 2.625 -1.924 -13.216 1.00 96.75 83 TRP A O 1
ATOM 681 N N . LEU A 1 84 ? 1.317 -3.451 -14.215 1.00 97.69 84 LEU A N 1
ATOM 682 C CA . LEU A 1 84 ? 0.454 -3.675 -13.060 1.00 97.69 84 LEU A CA 1
ATOM 683 C C . LEU A 1 84 ? 0.924 -4.898 -12.282 1.00 97.69 84 LEU A C 1
ATOM 685 O O . LEU A 1 84 ? 1.179 -5.955 -12.865 1.00 97.69 84 LEU A O 1
ATOM 689 N N . GLU A 1 85 ? 0.976 -4.764 -10.963 1.00 98.31 85 GLU A N 1
ATOM 690 C CA . GLU A 1 85 ? 1.126 -5.889 -10.047 1.00 98.31 85 GLU A CA 1
ATOM 691 C C . GLU A 1 85 ? -0.039 -5.947 -9.056 1.00 98.31 85 GLU A C 1
ATOM 693 O O . GLU A 1 85 ? -0.489 -4.898 -8.584 1.00 98.31 85 GLU A O 1
ATOM 698 N N . PRO A 1 86 ? -0.490 -7.155 -8.669 1.00 98.25 86 PRO A N 1
ATOM 699 C CA . PRO A 1 86 ? -1.496 -7.305 -7.629 1.00 98.25 86 PRO A CA 1
ATOM 700 C C . PRO A 1 86 ? -1.052 -6.634 -6.328 1.00 98.25 86 PRO A C 1
ATOM 702 O O . PRO A 1 86 ? 0.024 -6.923 -5.800 1.00 98.25 86 PRO A O 1
ATOM 705 N N . LEU A 1 87 ? -1.914 -5.774 -5.793 1.00 97.56 87 LEU A N 1
ATOM 706 C CA . LEU A 1 87 ? -1.750 -5.083 -4.522 1.00 97.56 87 LEU A CA 1
ATOM 707 C C . LEU A 1 87 ? -2.628 -5.736 -3.456 1.00 97.56 87 LEU A C 1
ATOM 709 O O . LEU A 1 87 ? -3.843 -5.898 -3.617 1.00 97.56 87 LEU A O 1
ATOM 713 N N . ARG A 1 88 ? -2.025 -6.015 -2.301 1.00 97.31 88 ARG A N 1
ATOM 714 C CA . ARG A 1 88 ? -2.743 -6.329 -1.068 1.00 97.31 88 ARG A CA 1
ATOM 715 C C . ARG A 1 88 ? -2.133 -5.567 0.094 1.00 97.31 88 ARG A C 1
ATOM 717 O O . ARG A 1 88 ? -0.986 -5.806 0.449 1.00 97.31 88 ARG A O 1
ATOM 724 N N . ALA A 1 89 ? -2.916 -4.713 0.738 1.00 94.62 89 ALA A N 1
ATOM 725 C CA . ALA A 1 89 ? -2.516 -4.044 1.967 1.00 94.62 89 ALA A CA 1
ATOM 726 C C . ALA A 1 89 ? -3.433 -4.455 3.119 1.00 94.62 89 ALA A C 1
ATOM 728 O O . ALA A 1 89 ? -4.654 -4.534 2.983 1.00 94.62 89 ALA A O 1
ATOM 729 N N . ARG A 1 90 ? -2.841 -4.734 4.275 1.00 94.31 90 ARG A N 1
ATOM 730 C CA . ARG A 1 90 ? -3.542 -4.974 5.528 1.00 94.31 90 ARG A CA 1
ATOM 731 C C . ARG A 1 90 ? -3.131 -3.894 6.507 1.00 94.31 90 ARG A C 1
ATOM 733 O O . ARG A 1 90 ? -1.972 -3.827 6.904 1.00 94.31 90 ARG A O 1
ATOM 740 N N . VAL A 1 91 ? -4.109 -3.108 6.929 1.00 91.06 91 VAL A N 1
ATOM 741 C CA . VAL A 1 91 ? -3.921 -2.049 7.917 1.00 91.06 91 VAL A CA 1
ATOM 742 C C . VAL A 1 91 ? -4.581 -2.490 9.211 1.00 91.06 91 VAL A C 1
ATOM 744 O O . VAL A 1 91 ? -5.747 -2.893 9.212 1.00 91.06 91 VAL A O 1
ATOM 747 N N . THR A 1 92 ? -3.814 -2.492 10.295 1.00 91.31 92 THR A N 1
ATOM 748 C CA . THR A 1 92 ? -4.282 -2.849 11.635 1.00 91.31 92 THR A CA 1
ATOM 749 C C . THR A 1 92 ? -3.997 -1.694 12.574 1.00 91.31 92 THR A C 1
ATOM 751 O O . THR A 1 92 ? -2.836 -1.384 12.825 1.00 91.31 92 THR A O 1
ATOM 754 N N . ASP A 1 93 ? -5.046 -1.097 13.118 1.00 88.06 93 ASP A N 1
ATOM 755 C CA . ASP A 1 93 ? -4.921 -0.126 14.194 1.00 88.06 93 ASP A CA 1
ATOM 756 C C . ASP A 1 93 ? -4.667 -0.872 15.517 1.00 88.06 93 ASP A C 1
ATOM 758 O O . ASP A 1 93 ? -5.461 -1.713 15.954 1.00 88.06 93 ASP A O 1
ATOM 762 N N . ARG A 1 94 ? -3.499 -0.612 16.111 1.00 86.56 94 ARG A N 1
ATOM 763 C CA . ARG A 1 94 ? -3.066 -1.118 17.419 1.00 86.56 94 ARG A CA 1
ATOM 764 C C . ARG A 1 94 ? -2.72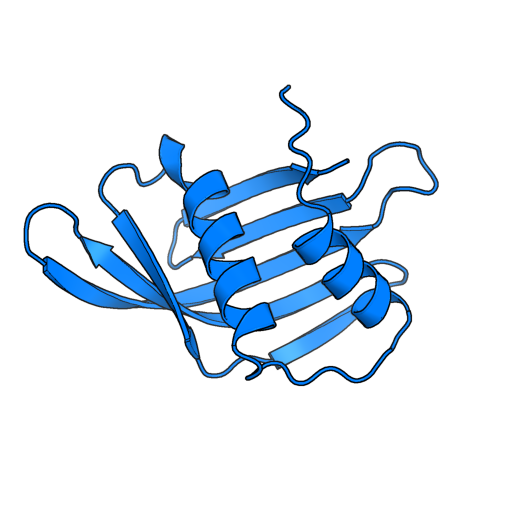4 0.035 18.371 1.00 86.56 94 ARG A C 1
ATOM 766 O O . ARG A 1 94 ? -1.938 -0.132 19.309 1.00 86.56 94 ARG A O 1
ATOM 773 N N . SER A 1 95 ? -3.320 1.206 18.154 1.00 80.06 95 SER A N 1
ATOM 774 C CA . SER A 1 95 ? -3.151 2.391 19.002 1.00 80.06 95 SER A CA 1
ATOM 775 C C . SER A 1 95 ? -3.558 2.124 20.455 1.00 80.06 95 SER A C 1
ATOM 777 O O . SER A 1 95 ? -2.859 2.547 21.371 1.00 80.06 95 SER A O 1
ATOM 779 N N . VAL A 1 96 ? -4.603 1.316 20.683 1.00 81.12 96 VAL A N 1
ATOM 780 C CA . VAL A 1 96 ? -5.072 0.913 22.026 1.00 81.12 96 VAL A CA 1
ATOM 781 C C . VAL A 1 96 ? -3.975 0.226 22.854 1.00 81.12 96 VAL A C 1
ATOM 783 O O . VAL A 1 96 ? -3.965 0.340 24.077 1.00 81.12 96 VAL A O 1
ATOM 786 N N . SER A 1 97 ? -3.037 -0.470 22.207 1.00 81.94 97 SER A N 1
ATOM 787 C CA . SER A 1 97 ? -1.885 -1.110 22.855 1.00 81.94 97 SER A CA 1
ATOM 788 C C . SER A 1 97 ? -0.586 -0.299 22.738 1.00 81.94 97 SER A C 1
ATOM 790 O O . SER A 1 97 ? 0.485 -0.848 22.979 1.00 81.94 97 SER A O 1
ATOM 792 N N . ASN A 1 98 ? -0.648 0.989 22.371 1.00 80.44 98 ASN A N 1
ATOM 793 C CA . ASN A 1 98 ? 0.506 1.865 22.105 1.00 80.44 98 ASN A CA 1
ATOM 794 C C . ASN A 1 98 ? 1.465 1.333 21.016 1.00 80.44 98 ASN A C 1
ATOM 796 O O . ASN A 1 98 ? 2.653 1.676 20.981 1.00 80.44 98 ASN A O 1
ATOM 800 N N . GLU A 1 99 ? 0.959 0.491 20.111 1.00 81.56 99 GLU A N 1
ATOM 801 C CA . GLU A 1 99 ? 1.732 -0.095 19.009 1.00 81.56 99 GLU A CA 1
ATOM 802 C C . GLU A 1 99 ? 1.554 0.655 17.680 1.00 81.56 99 GLU A C 1
ATOM 804 O O . GLU A 1 99 ? 2.143 0.241 16.683 1.00 81.56 99 GLU A O 1
ATOM 809 N N . GLY A 1 100 ? 0.773 1.741 17.672 1.00 85.19 100 GLY A N 1
ATOM 810 C CA . GLY A 1 100 ? 0.502 2.561 16.490 1.00 85.19 100 GLY A CA 1
ATOM 811 C C . GLY A 1 100 ? -0.345 1.841 15.436 1.00 85.19 100 GLY A C 1
ATOM 812 O O . GLY A 1 100 ? -1.047 0.865 15.722 1.00 85.19 100 GLY A O 1
ATOM 813 N N . VAL A 1 101 ? -0.270 2.313 14.195 1.00 87.38 101 VAL A N 1
ATOM 814 C CA . VAL A 1 101 ? -0.902 1.689 13.030 1.00 87.38 101 VAL A CA 1
ATOM 815 C C . VAL A 1 101 ? 0.108 0.804 12.312 1.00 87.38 101 VAL A C 1
ATOM 817 O O . VAL A 1 101 ? 1.170 1.243 11.881 1.00 87.38 101 VAL A O 1
ATOM 820 N N . TRP A 1 102 ? -0.237 -0.467 12.155 1.00 91.19 102 TRP A N 1
ATOM 821 C CA . TRP A 1 102 ? 0.571 -1.439 11.429 1.00 91.19 102 TRP A CA 1
ATOM 822 C C . TRP A 1 102 ? 0.069 -1.594 10.004 1.00 91.19 102 TRP A C 1
ATOM 824 O O . TRP A 1 102 ? -1.098 -1.937 9.789 1.00 91.19 102 TRP A O 1
ATOM 834 N N . VAL A 1 103 ? 0.967 -1.417 9.040 1.00 91.69 103 VAL A N 1
ATOM 835 C CA . VAL A 1 103 ? 0.688 -1.636 7.621 1.00 91.69 103 VAL A CA 1
ATOM 836 C C . VAL A 1 103 ? 1.557 -2.775 7.125 1.00 91.69 103 VAL A C 1
ATOM 838 O O . VAL A 1 103 ? 2.779 -2.675 7.122 1.00 91.69 103 VAL A O 1
ATOM 841 N N . GLN A 1 104 ? 0.913 -3.843 6.671 1.00 95.19 104 GLN A N 1
ATOM 842 C CA . GLN A 1 104 ? 1.539 -4.910 5.902 1.00 95.19 104 GLN A CA 1
ATOM 843 C C . GLN A 1 104 ? 1.114 -4.745 4.445 1.00 95.19 104 GLN A C 1
ATOM 845 O O . GLN A 1 104 ? -0.084 -4.682 4.168 1.00 95.19 104 GLN A O 1
ATOM 850 N N . MET A 1 105 ? 2.063 -4.691 3.515 1.00 96.00 105 MET A N 1
ATOM 851 C CA . MET A 1 105 ? 1.784 -4.504 2.093 1.00 96.00 105 MET A CA 1
ATOM 852 C C . MET A 1 105 ? 2.501 -5.559 1.254 1.00 96.00 105 MET A C 1
ATOM 854 O O . MET A 1 105 ? 3.674 -5.862 1.470 1.00 96.00 105 MET A O 1
ATOM 858 N N . THR A 1 106 ? 1.778 -6.103 0.283 1.00 98.12 106 THR A N 1
ATOM 859 C CA . THR A 1 106 ? 2.273 -7.024 -0.735 1.00 98.12 106 THR A CA 1
ATOM 860 C C . THR A 1 106 ? 1.994 -6.427 -2.110 1.00 98.12 106 THR A C 1
ATOM 862 O O . THR A 1 106 ? 0.855 -6.040 -2.381 1.00 98.12 106 THR A O 1
ATOM 865 N N . ILE A 1 107 ? 3.023 -6.353 -2.955 1.00 97.62 107 ILE A N 1
ATOM 866 C CA . ILE A 1 107 ? 2.941 -5.921 -4.355 1.00 97.62 107 ILE A CA 1
ATOM 867 C C . ILE A 1 107 ? 3.642 -6.991 -5.194 1.00 97.62 107 ILE A C 1
ATOM 869 O O . ILE A 1 107 ? 4.839 -7.244 -5.011 1.00 97.62 107 ILE A O 1
ATOM 873 N N . GLY A 1 108 ? 2.869 -7.671 -6.043 1.00 96.94 108 GLY A N 1
ATOM 874 C CA . GLY A 1 108 ? 3.336 -8.850 -6.768 1.00 96.94 108 GLY A CA 1
ATOM 875 C C . GLY A 1 108 ? 3.755 -9.955 -5.797 1.00 96.94 108 GLY A C 1
ATOM 876 O O . GLY A 1 108 ? 2.974 -10.381 -4.947 1.00 96.94 108 GLY A O 1
ATOM 877 N N . GLU A 1 109 ? 4.998 -10.417 -5.911 1.00 96.31 109 GLU A N 1
ATOM 878 C CA . GLU A 1 109 ? 5.579 -11.438 -5.025 1.00 96.31 109 GLU A CA 1
ATOM 879 C C . GLU A 1 109 ? 6.265 -10.867 -3.771 1.00 96.31 109 GLU A C 1
ATOM 881 O O . GLU A 1 109 ? 6.646 -11.616 -2.870 1.00 96.31 109 GLU A O 1
ATOM 886 N N . HIS A 1 110 ? 6.414 -9.544 -3.682 1.00 96.88 110 HIS A N 1
ATOM 887 C CA . HIS A 1 110 ? 7.181 -8.897 -2.623 1.00 96.88 110 HIS A CA 1
ATOM 888 C C . HIS A 1 110 ? 6.266 -8.448 -1.488 1.00 96.88 110 HIS A C 1
ATOM 890 O O . HIS A 1 110 ? 5.234 -7.820 -1.723 1.00 96.88 110 HIS A O 1
ATOM 896 N N . SER A 1 111 ? 6.669 -8.713 -0.244 1.00 96.69 111 SER A N 1
ATOM 897 C CA . SER A 1 111 ? 5.932 -8.314 0.956 1.00 96.69 111 SER A CA 1
ATOM 898 C C . SER A 1 111 ? 6.835 -7.591 1.946 1.00 96.69 111 SER A C 1
ATOM 900 O O . SER A 1 111 ? 7.996 -7.950 2.122 1.00 96.69 111 SER A O 1
ATOM 902 N N . THR A 1 112 ? 6.273 -6.603 2.630 1.00 95.94 112 THR A N 1
ATOM 903 C CA . THR A 1 112 ? 6.954 -5.771 3.630 1.00 95.94 112 THR A CA 1
ATOM 904 C C . THR A 1 112 ? 5.932 -5.243 4.639 1.00 95.94 112 THR A C 1
ATOM 906 O O . THR A 1 112 ? 4.719 -5.313 4.408 1.00 95.94 112 THR A O 1
ATOM 909 N N . GLU A 1 113 ? 6.399 -4.751 5.780 1.00 94.56 113 GLU A N 1
ATOM 910 C CA . GLU A 1 113 ? 5.550 -4.159 6.808 1.00 94.56 113 GLU A CA 1
ATOM 911 C C . GLU A 1 113 ? 6.274 -3.051 7.575 1.00 94.56 113 GLU A C 1
ATOM 913 O O . GLU A 1 113 ? 7.496 -3.071 7.719 1.00 94.56 113 GLU A O 1
ATOM 918 N N . SER A 1 114 ? 5.511 -2.084 8.083 1.00 90.81 114 SER A N 1
ATOM 919 C CA . SER A 1 114 ? 6.016 -1.084 9.024 1.00 90.81 114 SER A CA 1
ATOM 920 C C . SER A 1 114 ? 4.930 -0.626 9.987 1.00 90.81 114 SER A C 1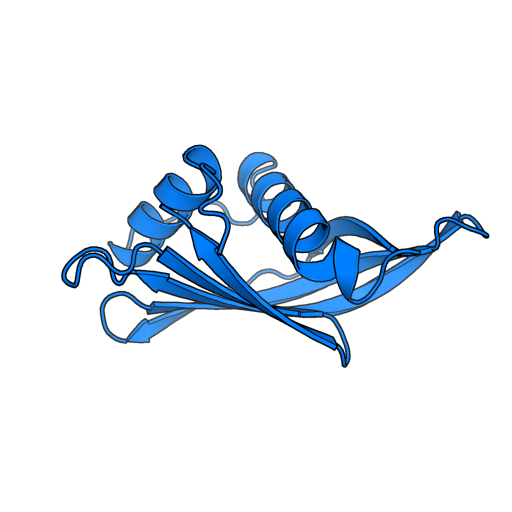
ATOM 922 O O . SER A 1 114 ? 3.728 -0.693 9.708 1.00 90.81 114 SER A O 1
ATOM 924 N N . ARG A 1 115 ? 5.397 -0.119 11.124 1.00 88.19 115 ARG A N 1
ATOM 925 C CA . ARG A 1 115 ? 4.614 0.632 12.099 1.00 88.19 115 ARG A CA 1
ATOM 926 C C . ARG A 1 115 ? 4.635 2.125 11.752 1.00 88.19 115 ARG A C 1
ATOM 928 O O . ARG A 1 115 ? 5.670 2.644 11.331 1.00 88.19 115 ARG A O 1
ATOM 935 N N . TYR A 1 116 ? 3.507 2.783 11.983 1.00 82.44 116 TYR A N 1
ATOM 936 C CA . TYR A 1 116 ? 3.288 4.221 11.873 1.00 82.44 116 TYR A CA 1
ATOM 937 C C . TYR A 1 116 ? 2.724 4.731 13.203 1.00 82.44 116 TYR A C 1
ATOM 939 O O . TYR A 1 116 ? 1.885 4.053 13.800 1.00 82.44 116 TYR A O 1
ATOM 947 N N . ASP A 1 117 ? 3.206 5.884 13.662 1.00 74.12 117 ASP A N 1
ATOM 948 C CA . ASP A 1 117 ? 2.767 6.549 14.897 1.00 74.12 117 ASP A CA 1
ATOM 949 C C . ASP A 1 117 ? 2.062 7.876 14.583 1.00 74.12 117 ASP A C 1
ATOM 951 O O . ASP A 1 117 ? 2.393 8.488 13.534 1.00 74.12 117 ASP A O 1
#

Secondary structure (DSSP, 8-state):
------HHHHHHHHHHHTT----TTSHHHHHHHHHHHHHHHTTTSTTEEEEEEEEEEEEEEETTEEEEEEEEEEEETTT--EEEEEEEEEEEE-GGGT--EEEEEEETTEEEEEEE-

Foldseek 3Di:
DDADAPPLLQVVLVCVLVPHDDDCPPPSNFVSVQVCCCVFCCPPCVQKHWDGWPPWDWDDPDRQKIKIWGWIWIAGNPPRDIDIWIKIKMWGAPVVVVQAIKIWIDTHNDIGIDHHD

Organism: NCBI:txid412755

pLDDT: mean 86.26, std 11.42, range [39.16, 98.31]

Sequence (117 aa):
MHSIEYRPFIETFERLVQGESMDLYSVGFSQALEDVATRLFAGVRPYNWYDGVSGLRTRKRKNLQIEITGDMWVGDVGNSKQWLEPLRARVTDRSVSNEGVWVQMTIGEHSTESRYD